Protein AF-A0AAV7KCE7-F1 (afdb_monomer_lite)

Sequence (145 aa):
MISSVYTFYKNDVSSVEDLQFEIQMLKCVEKSVRLTVSSTTSTTSFFSMYKSLAKEVRNMLLNVTRLVIILLVLGVSGTSAVQSLSVLHRLNTWLRSTMTQSRLTRLSILAIENEKSAKIDSMKITSAFINVKHREEKFGRLPKL

Secondary structure (DSSP, 8-state):
-HHHHHHHSTTT-S-HHHHHHHHHHHHHHHHHTT--------HHHHHHHHHHS-HHHHHT-HHHHHHHHHHHHHHHHHHHHHHHHHHHHHHHHHHTT-S-HHHHHHHHHHHHTHHHHTTS-HHHHHHHHHT-HHHHHHH-PPPP-

Organism: NCBI:txid111878

Radius of gyration: 26.16 Å; chains: 1; bounding box: 53×33×70 Å

Structure (mmCIF, N/CA/C/O backbone):
data_AF-A0AAV7KCE7-F1
#
_entry.id   AF-A0AAV7KCE7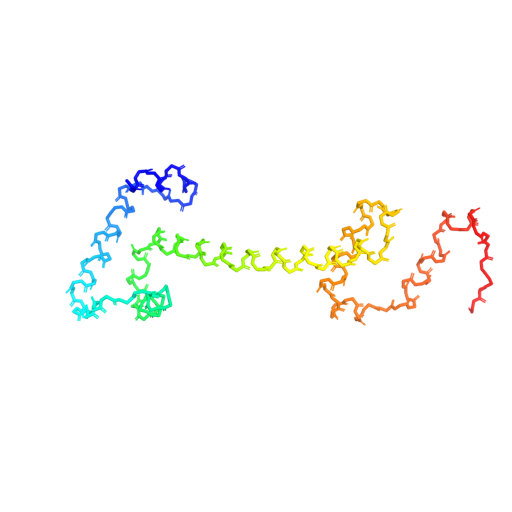-F1
#
loop_
_atom_site.group_PDB
_atom_site.id
_atom_site.type_symbol
_atom_site.label_atom_id
_atom_site.label_alt_id
_atom_site.label_comp_id
_atom_site.label_asym_id
_atom_site.label_entity_id
_atom_site.label_seq_id
_atom_site.pdbx_PDB_ins_code
_atom_site.Cartn_x
_atom_site.Cartn_y
_atom_site.Cartn_z
_atom_site.occupancy
_atom_site.B_iso_or_equiv
_atom_site.auth_seq_id
_atom_site.auth_comp_id
_atom_site.auth_asym_id
_atom_site.auth_atom_id
_atom_site.pdbx_PDB_model_num
ATOM 1 N N . MET A 1 1 ? -6.179 17.106 22.506 1.00 58.84 1 MET A N 1
ATOM 2 C CA . MET A 1 1 ? -6.016 15.891 21.675 1.00 58.84 1 MET A CA 1
ATOM 3 C C . MET A 1 1 ? -6.905 15.899 20.427 1.00 58.84 1 MET A C 1
ATOM 5 O O . MET A 1 1 ? -6.391 15.686 19.344 1.00 58.84 1 MET A O 1
ATOM 9 N N . ILE A 1 2 ? -8.207 16.202 20.516 1.00 65.06 2 ILE A N 1
ATOM 10 C CA . ILE A 1 2 ? -9.071 16.284 19.312 1.00 65.06 2 ILE A CA 1
ATOM 11 C C . ILE A 1 2 ? -8.672 17.464 18.406 1.00 65.06 2 ILE A C 1
ATOM 13 O O . ILE A 1 2 ? -8.569 17.302 17.197 1.00 65.06 2 ILE A O 1
ATOM 17 N N . SER A 1 3 ? -8.328 18.615 18.998 1.00 64.38 3 SER A N 1
ATOM 18 C CA . SER A 1 3 ? -7.820 19.780 18.253 1.00 64.38 3 SER A CA 1
ATOM 19 C C . SER A 1 3 ? -6.517 19.482 17.487 1.00 64.38 3 SER A C 1
ATOM 21 O O . SER A 1 3 ? -6.387 19.869 16.332 1.00 64.38 3 SER A O 1
ATOM 23 N N . SER A 1 4 ? -5.596 18.692 18.059 1.00 71.12 4 SER A N 1
ATOM 24 C CA . SER A 1 4 ? -4.347 18.302 17.380 1.00 71.12 4 SER A CA 1
ATOM 25 C C . SER A 1 4 ? -4.564 17.295 16.242 1.00 71.12 4 SER A C 1
ATOM 27 O O . SER A 1 4 ? -3.861 17.333 15.234 1.00 71.12 4 SER A O 1
ATOM 29 N N . VAL A 1 5 ? -5.552 16.402 16.374 1.00 69.44 5 VAL A N 1
ATOM 30 C CA . VAL A 1 5 ? -5.957 15.494 15.285 1.00 69.44 5 VAL A CA 1
ATOM 31 C C . VAL A 1 5 ? -6.578 16.296 14.143 1.00 69.44 5 VAL A C 1
ATOM 33 O O . VAL A 1 5 ? -6.235 16.072 12.987 1.00 69.44 5 VAL A O 1
ATOM 36 N N . TYR A 1 6 ? -7.416 17.283 14.460 1.00 68.69 6 TYR A N 1
ATOM 37 C CA . TYR A 1 6 ? -8.002 18.163 13.454 1.00 68.69 6 TYR A CA 1
ATOM 38 C C . TYR A 1 6 ? -6.957 19.013 12.724 1.00 68.69 6 TYR A C 1
ATOM 40 O O . TYR A 1 6 ? -7.035 19.150 11.511 1.00 68.69 6 TYR A O 1
ATOM 48 N N . THR A 1 7 ? -5.941 19.542 13.414 1.00 72.69 7 THR A N 1
ATOM 49 C CA . THR A 1 7 ? -4.868 20.287 12.731 1.00 72.69 7 THR A CA 1
ATOM 50 C C . THR A 1 7 ? -4.088 19.424 11.741 1.00 72.69 7 THR A C 1
ATOM 52 O O . THR A 1 7 ? -3.642 19.940 10.721 1.00 72.69 7 THR A O 1
ATOM 55 N N . PHE A 1 8 ? -3.938 18.124 12.019 1.00 76.56 8 PHE A N 1
ATOM 56 C CA . PHE A 1 8 ? -3.199 17.195 11.163 1.00 76.56 8 PHE A CA 1
ATOM 57 C C . PHE A 1 8 ? -4.048 16.669 9.991 1.00 76.56 8 PHE A C 1
ATOM 59 O O . PHE A 1 8 ? -3.555 16.597 8.871 1.00 76.56 8 PHE A O 1
ATOM 66 N N . TYR A 1 9 ? -5.334 16.374 10.223 1.00 76.69 9 TYR A N 1
ATOM 67 C CA . TYR A 1 9 ? -6.284 15.855 9.222 1.00 76.69 9 TYR A CA 1
ATOM 68 C C . TYR A 1 9 ? -7.285 16.911 8.727 1.00 76.69 9 TYR A C 1
ATOM 70 O O . TYR A 1 9 ? -8.413 16.592 8.352 1.00 76.69 9 TYR A O 1
ATOM 78 N N . LYS A 1 10 ? -6.888 18.188 8.727 1.00 75.31 10 LYS A N 1
ATOM 79 C CA . LYS A 1 10 ? -7.757 19.339 8.417 1.00 75.31 10 LYS A CA 1
ATOM 80 C C . LYS A 1 10 ? -8.460 19.234 7.056 1.00 75.31 10 LYS A C 1
ATOM 82 O O . LYS A 1 10 ? -9.534 19.794 6.883 1.00 75.31 10 LYS A O 1
ATOM 87 N N . ASN A 1 11 ? -7.855 18.522 6.104 1.00 75.00 11 ASN A N 1
ATOM 88 C CA . ASN A 1 11 ? -8.401 18.321 4.760 1.00 75.00 11 ASN A CA 1
ATOM 89 C C . ASN A 1 11 ? -9.380 17.135 4.670 1.00 75.00 11 ASN A C 1
ATOM 91 O O . ASN A 1 11 ? -10.161 17.069 3.725 1.00 75.00 11 ASN A O 1
ATOM 95 N N . ASP A 1 12 ? -9.348 16.210 5.633 1.00 76.38 12 ASP A N 1
ATOM 96 C CA . ASP A 1 12 ? -10.117 14.958 5.608 1.00 76.38 12 ASP A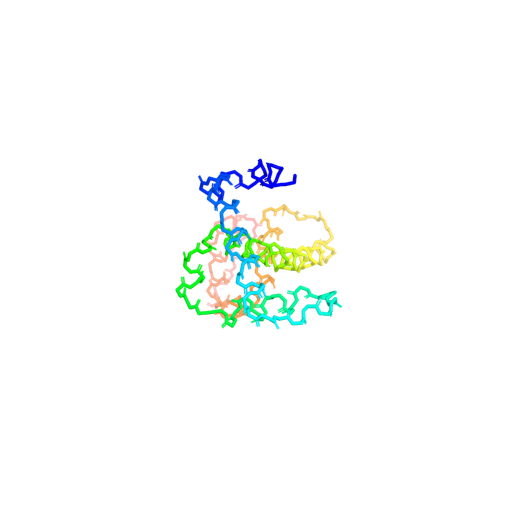 CA 1
ATOM 97 C C . ASP A 1 12 ? -11.363 14.998 6.517 1.00 76.38 12 ASP A C 1
ATOM 99 O O . ASP A 1 12 ? -12.279 14.176 6.377 1.00 76.38 12 ASP A O 1
ATOM 103 N N . VAL A 1 13 ? -11.410 15.962 7.447 1.00 74.94 13 VAL A N 1
ATOM 104 C CA . VAL A 1 13 ? -12.468 16.134 8.454 1.00 74.94 13 VAL A CA 1
ATOM 105 C C . VAL A 1 13 ? -13.270 17.405 8.178 1.00 74.94 13 VAL A C 1
ATOM 107 O O . VAL A 1 13 ? -12.701 18.482 8.032 1.00 74.94 13 VAL A O 1
ATOM 110 N N . SER A 1 14 ? -14.600 17.286 8.151 1.00 71.06 14 SER A N 1
ATOM 111 C CA . SER A 1 14 ? -15.505 18.387 7.784 1.00 71.06 14 SER A CA 1
ATOM 112 C C . SER A 1 14 ? -15.603 19.502 8.842 1.00 71.06 14 SER A C 1
ATOM 114 O O . SER A 1 14 ? -15.627 20.673 8.475 1.00 71.06 14 SER A O 1
ATOM 116 N N . SER A 1 15 ? -15.622 19.164 10.138 1.00 75.50 15 SER A N 1
ATOM 117 C CA . SER A 1 15 ? -15.642 20.127 11.255 1.00 75.50 15 SER A CA 1
ATOM 118 C C . SER A 1 15 ? -15.146 19.484 12.559 1.00 75.50 15 SER A C 1
ATOM 120 O O . SER A 1 15 ? -15.296 18.278 12.767 1.00 75.50 15 SER A O 1
ATOM 122 N N . VAL A 1 16 ? -14.567 20.288 13.462 1.00 72.31 16 VAL A N 1
ATOM 123 C CA . VAL A 1 16 ? -14.163 19.846 14.814 1.00 72.31 16 VAL A CA 1
ATOM 124 C C . VAL A 1 16 ? -15.380 19.464 15.651 1.00 72.31 16 VAL A C 1
ATOM 126 O O . VAL A 1 16 ? -15.314 18.508 16.422 1.00 72.31 16 VAL A O 1
ATOM 129 N N . GLU A 1 17 ? -16.470 20.214 15.511 1.00 74.75 17 GLU A N 1
ATOM 130 C CA . GLU A 1 17 ? -17.693 20.039 16.298 1.00 74.75 17 GLU A CA 1
ATOM 131 C C . GLU A 1 17 ? -18.416 18.750 15.897 1.00 74.75 17 GLU A C 1
ATOM 133 O O . GLU A 1 17 ? -18.751 17.942 16.763 1.00 74.75 17 GLU A O 1
ATOM 138 N N . ASP A 1 18 ? -18.516 18.484 14.591 1.00 77.69 18 ASP A N 1
ATOM 139 C CA . ASP A 1 18 ? -19.077 17.239 14.055 1.00 77.69 18 ASP A CA 1
ATOM 140 C C . ASP A 1 18 ? -18.266 16.024 14.514 1.00 77.69 18 ASP A C 1
ATOM 142 O O . ASP A 1 18 ? -18.824 15.032 14.978 1.00 77.69 18 ASP A O 1
ATOM 146 N N . LEU A 1 19 ? -16.931 16.114 14.473 1.00 76.75 19 LEU A N 1
ATOM 147 C CA . LEU A 1 19 ? -16.060 15.041 14.951 1.00 76.75 19 LEU A CA 1
ATOM 148 C C . LEU A 1 19 ? -16.242 14.789 16.456 1.00 76.75 19 LEU A C 1
ATOM 150 O O . LEU A 1 19 ? -16.233 13.641 16.902 1.00 76.75 19 LEU A O 1
ATOM 154 N N . GLN A 1 20 ? -16.403 15.844 17.257 1.00 79.56 20 GLN A N 1
ATOM 155 C CA . GLN A 1 20 ? -16.673 15.699 18.687 1.00 79.56 20 GLN A CA 1
ATOM 156 C C . GLN A 1 20 ? -18.030 15.043 18.942 1.00 79.56 20 GLN A C 1
ATOM 158 O O . GLN A 1 20 ? -18.109 14.142 19.782 1.00 79.56 20 GLN A O 1
ATOM 163 N N . PHE A 1 21 ? -19.065 15.446 18.206 1.00 81.12 21 PHE A N 1
ATOM 164 C CA . PHE A 1 21 ? -20.396 14.857 18.295 1.00 81.12 21 PHE A CA 1
ATOM 165 C C . PHE A 1 21 ? -20.389 13.377 17.893 1.00 81.12 21 PHE A C 1
ATOM 167 O O . PHE A 1 21 ? -20.906 12.536 18.626 1.00 81.12 21 PHE A O 1
ATOM 174 N N . GLU A 1 22 ? -19.715 13.025 16.796 1.00 81.25 22 GLU A N 1
ATOM 175 C CA . GLU A 1 22 ? -19.549 11.638 16.351 1.00 81.25 22 GLU A CA 1
ATOM 176 C C . GLU A 1 22 ? -18.816 10.777 17.393 1.00 81.25 22 GLU A C 1
ATOM 178 O O . GLU A 1 22 ? -19.222 9.651 17.679 1.00 81.25 22 GLU A O 1
ATOM 183 N N . ILE A 1 23 ? -17.761 11.301 18.023 1.00 78.88 23 ILE A N 1
ATOM 184 C CA . ILE A 1 23 ? -17.049 10.585 19.092 1.00 78.88 23 ILE A CA 1
ATOM 185 C C . ILE A 1 23 ? -17.952 10.395 20.319 1.00 78.88 23 ILE A C 1
ATOM 187 O O . ILE A 1 23 ? -17.900 9.343 20.962 1.00 78.88 23 ILE A O 1
ATOM 191 N N . GLN A 1 24 ? -18.781 11.383 20.665 1.00 79.81 24 GLN A N 1
ATOM 192 C CA . GLN A 1 24 ? -19.748 11.244 21.755 1.00 79.81 24 GLN A CA 1
ATOM 193 C C . GLN A 1 24 ? -20.840 10.222 21.428 1.00 79.81 24 GLN A C 1
ATOM 195 O O . GLN A 1 24 ? -21.159 9.388 22.276 1.00 79.81 24 GLN A O 1
ATOM 200 N N . MET A 1 25 ? -21.347 10.222 20.195 1.00 80.06 25 MET A N 1
ATOM 201 C CA . MET A 1 25 ? -22.263 9.205 19.675 1.00 80.06 25 MET A CA 1
ATOM 202 C C . MET A 1 25 ? -21.651 7.807 19.778 1.00 80.06 25 MET A C 1
ATOM 204 O O . MET A 1 25 ? -22.291 6.893 20.292 1.00 80.06 25 MET A O 1
ATOM 208 N N . LEU A 1 26 ? -20.388 7.640 19.381 1.00 75.44 26 LEU A N 1
ATOM 209 C CA . LEU A 1 26 ? -19.690 6.358 19.455 1.00 75.44 26 LEU A CA 1
ATOM 210 C C . LEU A 1 26 ? -19.537 5.873 20.905 1.00 75.44 26 LEU A C 1
ATOM 212 O O . LEU A 1 26 ? -19.846 4.719 21.195 1.00 75.44 26 LEU A O 1
ATOM 216 N N . LYS A 1 27 ? -19.162 6.760 21.836 1.00 76.56 27 LYS A N 1
ATOM 217 C CA . LYS A 1 27 ? -19.116 6.448 23.279 1.00 76.56 27 LYS A CA 1
ATOM 218 C C . LYS A 1 27 ? -20.491 6.088 23.845 1.00 76.56 27 LYS A C 1
ATOM 220 O O . LYS A 1 27 ? -20.603 5.227 24.715 1.00 76.56 27 LYS A O 1
ATOM 225 N N . CYS A 1 28 ? -21.546 6.749 23.370 1.00 72.19 28 CYS A N 1
ATOM 226 C CA . CYS A 1 28 ? -22.917 6.451 23.770 1.00 72.19 28 CYS A CA 1
ATOM 227 C C . CYS A 1 28 ? -23.344 5.063 23.272 1.00 72.19 28 CYS A C 1
ATOM 229 O O . CYS A 1 28 ? -23.897 4.281 24.045 1.00 72.19 28 CYS A O 1
ATOM 231 N N . VAL A 1 29 ? -23.019 4.712 22.024 1.00 72.94 29 VAL A N 1
ATOM 232 C CA . VAL A 1 29 ? -23.260 3.378 21.452 1.00 72.94 29 VAL A CA 1
ATOM 233 C C . VAL A 1 29 ? -22.478 2.309 22.214 1.00 72.94 29 VAL A C 1
ATOM 235 O O . VAL A 1 29 ? -23.056 1.297 22.590 1.00 72.94 29 VAL A O 1
ATOM 238 N N . GLU A 1 30 ? -21.207 2.548 22.529 1.00 66.69 30 GLU A N 1
ATOM 239 C CA . GLU A 1 30 ? -20.389 1.636 23.338 1.00 66.69 30 GLU A CA 1
ATOM 240 C C . GLU A 1 30 ? -21.032 1.358 24.709 1.00 66.69 30 GLU A C 1
ATOM 242 O O . GLU A 1 30 ? -21.163 0.204 25.127 1.00 66.69 30 GLU A O 1
ATOM 247 N N . LYS A 1 31 ? -21.529 2.411 25.373 1.00 68.75 31 LYS A N 1
ATOM 248 C CA . LYS A 1 31 ? -22.216 2.313 26.668 1.00 68.75 31 LYS A CA 1
ATOM 249 C C . LYS A 1 31 ? -23.580 1.616 26.568 1.00 68.75 31 LYS A C 1
ATOM 251 O O . LYS A 1 31 ? -23.945 0.861 27.466 1.00 68.75 31 LYS A O 1
ATOM 256 N N . SER A 1 32 ? -24.316 1.849 25.482 1.00 61.56 32 SER A N 1
ATOM 257 C CA . SER A 1 32 ? -25.652 1.285 25.228 1.00 61.56 32 SER A CA 1
ATOM 258 C C . SER A 1 32 ? -25.600 -0.198 24.859 1.00 61.56 32 SER A C 1
ATOM 260 O O . SER A 1 32 ? -26.453 -0.973 25.282 1.00 61.56 32 SER A O 1
ATOM 262 N N . VAL A 1 33 ? -24.578 -0.605 24.102 1.00 64.75 33 VAL A N 1
ATOM 263 C CA . VAL A 1 33 ? -24.399 -1.985 23.622 1.00 64.75 33 VAL A CA 1
ATOM 264 C C . VAL A 1 33 ? -23.821 -2.895 24.716 1.00 64.75 33 VAL A C 1
ATOM 266 O O . VAL A 1 33 ? -23.757 -4.106 24.535 1.00 64.75 33 VAL A O 1
ATOM 269 N N . ARG A 1 3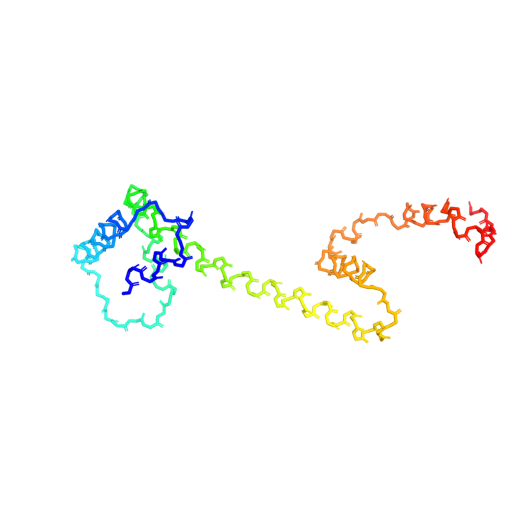4 ? -23.479 -2.359 25.899 1.00 51.88 34 ARG A N 1
ATOM 270 C CA . ARG A 1 34 ? -22.962 -3.133 27.040 1.00 51.88 34 ARG A CA 1
ATOM 271 C C . ARG A 1 34 ? -21.814 -4.054 26.600 1.00 51.88 34 ARG A C 1
ATOM 273 O O . ARG A 1 34 ? -21.739 -5.212 27.004 1.00 51.88 34 ARG A O 1
ATOM 280 N N . LEU A 1 35 ? -20.930 -3.542 25.743 1.00 55.19 35 LEU A N 1
ATOM 281 C CA . LEU A 1 35 ? -19.722 -4.267 25.393 1.00 55.19 35 LEU A CA 1
ATOM 282 C C . LEU A 1 35 ? -18.840 -4.265 26.629 1.00 55.19 35 LEU A C 1
ATOM 284 O O . LEU A 1 35 ? -18.373 -3.223 27.086 1.00 55.19 35 LEU A O 1
ATOM 288 N N . THR A 1 36 ? -18.640 -5.451 27.186 1.00 45.75 36 THR A N 1
ATOM 289 C CA . THR A 1 36 ? -17.538 -5.752 28.087 1.00 45.75 36 THR A CA 1
ATOM 290 C C . THR A 1 36 ? -16.239 -5.472 27.341 1.00 45.75 36 THR A C 1
ATOM 292 O O . THR A 1 36 ? -15.590 -6.381 26.825 1.00 45.75 36 THR A O 1
ATOM 295 N N . VAL A 1 37 ? -15.835 -4.205 27.273 1.00 56.19 37 VAL A N 1
ATOM 296 C CA . VAL A 1 37 ? -14.444 -3.838 27.029 1.00 56.19 37 VAL A CA 1
ATOM 297 C C . VAL A 1 37 ? -13.717 -4.102 28.340 1.00 56.19 37 VAL A C 1
ATOM 299 O O . VAL A 1 37 ? -13.269 -3.206 29.050 1.00 56.19 37 VAL A O 1
ATOM 302 N N . SER A 1 38 ? -13.625 -5.383 28.685 1.00 47.88 38 SER A N 1
ATOM 303 C CA . SER A 1 38 ? -12.610 -5.878 29.594 1.00 47.88 38 SER A CA 1
ATOM 304 C C . SER A 1 38 ? -11.301 -5.724 28.834 1.00 47.88 38 SER A C 1
ATOM 306 O O . SER A 1 38 ? -10.890 -6.645 28.147 1.00 47.88 38 SER A O 1
ATOM 308 N N . SER A 1 39 ? -10.738 -4.513 28.826 1.00 52.66 39 SER A N 1
ATOM 309 C CA . SER A 1 39 ? -9.340 -4.217 28.491 1.00 52.66 39 SER A CA 1
ATOM 310 C C . SER A 1 39 ? -8.701 -5.152 27.445 1.00 52.66 39 SER A C 1
ATOM 312 O O . SER A 1 39 ? -8.017 -6.102 27.816 1.00 52.66 39 SER A O 1
ATOM 314 N N . THR A 1 40 ? -8.875 -4.913 26.141 1.00 39.56 40 THR A N 1
ATOM 315 C CA . THR A 1 40 ? -8.155 -5.701 25.115 1.00 39.56 40 THR A CA 1
ATOM 316 C C . THR A 1 40 ? -7.477 -4.815 24.074 1.00 39.56 40 THR A C 1
ATOM 318 O O . THR A 1 40 ? -8.029 -4.469 23.039 1.00 39.56 40 THR A O 1
ATOM 321 N N . THR A 1 41 ? -6.268 -4.386 24.425 1.00 53.69 41 THR A N 1
ATOM 322 C CA . THR A 1 41 ? -4.976 -4.471 23.704 1.00 53.69 41 THR A CA 1
ATOM 323 C C . THR A 1 41 ? -4.863 -4.770 22.187 1.00 53.69 41 THR A C 1
ATOM 325 O O . THR A 1 41 ? -3.732 -4.887 21.722 1.00 53.69 41 THR A O 1
ATOM 328 N N . SER A 1 42 ? -5.917 -4.857 21.361 1.00 57.09 42 SER A N 1
ATOM 329 C CA . SER A 1 42 ? -5.772 -5.173 19.927 1.00 57.09 42 SER A CA 1
ATOM 330 C C . SER A 1 42 ? -6.672 -4.343 19.008 1.00 57.09 42 SER A C 1
ATOM 332 O O . SER A 1 42 ? -7.893 -4.380 19.089 1.00 57.09 42 SER A O 1
ATOM 334 N N . THR A 1 43 ? -6.060 -3.649 18.046 1.00 58.00 43 THR A N 1
ATOM 335 C CA . THR A 1 43 ? -6.719 -2.861 16.982 1.00 58.00 43 THR A CA 1
ATOM 336 C C . THR A 1 43 ? -7.694 -3.678 16.121 1.00 58.00 43 THR A C 1
ATOM 338 O O . THR A 1 43 ? -8.585 -3.122 15.477 1.00 58.00 43 THR A O 1
ATOM 341 N N . THR A 1 44 ? -7.562 -5.006 16.137 1.00 62.38 44 THR A N 1
ATOM 342 C CA . THR A 1 44 ? -8.398 -5.943 15.378 1.00 62.38 44 THR A CA 1
ATOM 343 C C . THR A 1 44 ? -9.798 -6.136 15.973 1.00 62.38 44 THR A C 1
ATOM 345 O O . THR A 1 44 ? -10.755 -6.286 15.212 1.00 62.38 44 THR A O 1
ATOM 348 N N . SER A 1 45 ? -9.951 -6.067 17.302 1.00 65.12 45 SER A N 1
ATOM 349 C CA . SER A 1 45 ? -11.248 -6.220 17.984 1.00 65.12 45 SER A CA 1
ATOM 350 C C . SER A 1 45 ? -12.129 -4.981 17.817 1.00 65.12 45 SER A C 1
ATOM 352 O O . SER A 1 45 ? -13.334 -5.091 17.596 1.00 65.12 45 SER A O 1
ATOM 354 N N . PHE A 1 46 ? -11.520 -3.791 17.825 1.00 69.88 46 PHE A N 1
ATOM 355 C CA . PHE A 1 46 ? -12.225 -2.550 17.518 1.00 69.88 46 PHE A CA 1
ATOM 356 C C . PHE A 1 46 ? -12.750 -2.554 16.081 1.00 69.88 46 PHE A C 1
ATOM 358 O O . PHE A 1 46 ? -13.896 -2.187 15.834 1.00 69.88 46 PHE A O 1
ATOM 365 N N . PHE A 1 47 ? -11.933 -3.009 15.127 1.00 71.31 47 PHE A N 1
ATOM 366 C CA . PHE A 1 47 ? -12.334 -3.067 13.726 1.00 71.31 47 PHE A CA 1
ATOM 367 C C . PHE A 1 47 ? -13.463 -4.076 13.477 1.00 71.31 47 PHE A C 1
ATOM 369 O O . PHE A 1 47 ? -14.392 -3.773 12.729 1.00 71.31 47 PHE A O 1
ATOM 376 N N . SER A 1 48 ? -13.429 -5.254 14.109 1.00 71.56 48 SER A N 1
ATOM 377 C CA . SER A 1 48 ? -14.505 -6.245 13.974 1.00 71.56 48 SER A CA 1
ATOM 378 C C . SER A 1 48 ? -15.817 -5.758 14.595 1.00 71.56 48 SER A C 1
ATOM 380 O O . SER A 1 48 ? -16.869 -5.887 13.968 1.00 71.56 48 SER A O 1
ATOM 382 N N . MET A 1 49 ? -15.755 -5.107 15.759 1.00 72.38 49 MET A N 1
ATOM 383 C CA . MET A 1 49 ? -16.896 -4.441 16.389 1.00 72.38 49 MET A CA 1
ATOM 384 C C . MET A 1 49 ? -17.450 -3.330 15.491 1.00 72.38 49 MET A C 1
ATOM 386 O O . MET A 1 49 ? -18.635 -3.333 15.167 1.00 72.38 49 MET A O 1
ATOM 390 N N . TYR A 1 50 ? -16.594 -2.421 15.021 1.00 73.38 50 TYR A N 1
ATOM 391 C CA . TYR A 1 50 ? -16.971 -1.344 14.107 1.00 73.38 50 TYR A CA 1
ATOM 392 C C . TYR A 1 50 ? -17.589 -1.891 12.804 1.00 73.38 50 TYR A C 1
ATOM 394 O O . TYR A 1 50 ? -18.551 -1.335 12.272 1.00 73.38 50 TYR A O 1
ATOM 402 N N . LYS A 1 51 ? -17.106 -3.042 12.317 1.00 75.88 51 LYS A N 1
ATO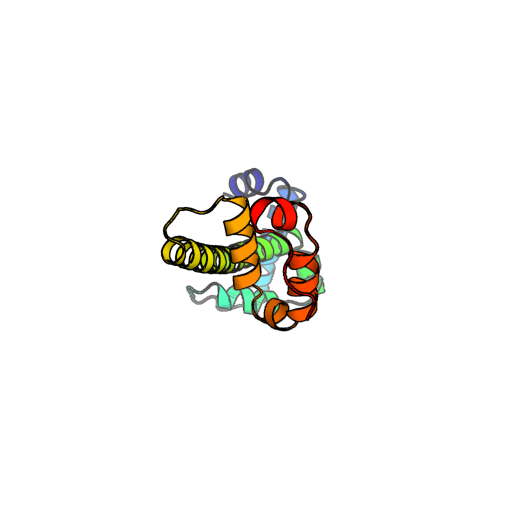M 403 C CA . LYS A 1 51 ? -17.688 -3.755 11.174 1.00 75.88 51 LYS A CA 1
ATOM 404 C C . LYS A 1 51 ? -19.038 -4.412 11.488 1.00 75.88 51 LYS A C 1
ATOM 406 O O . LYS A 1 51 ? -19.812 -4.624 10.557 1.00 75.88 51 LYS A O 1
ATOM 411 N N . SER A 1 52 ? -19.329 -4.724 12.745 1.00 74.88 52 SER A N 1
ATOM 412 C CA . SER A 1 52 ? -20.603 -5.305 13.181 1.00 74.88 52 SER A CA 1
ATOM 413 C C . SER A 1 52 ? -21.716 -4.268 13.363 1.00 74.88 52 SER A C 1
ATOM 415 O O . SER A 1 52 ? -22.883 -4.650 13.419 1.00 74.88 52 SER A O 1
ATOM 417 N N . LEU A 1 53 ? -21.393 -2.971 13.451 1.00 76.44 53 LEU A N 1
ATOM 418 C CA . LEU A 1 53 ? -22.397 -1.912 13.592 1.00 76.44 53 LEU A CA 1
ATOM 419 C C . LEU A 1 53 ? -23.312 -1.837 12.363 1.00 76.44 53 LEU A C 1
ATOM 421 O O . LEU A 1 53 ?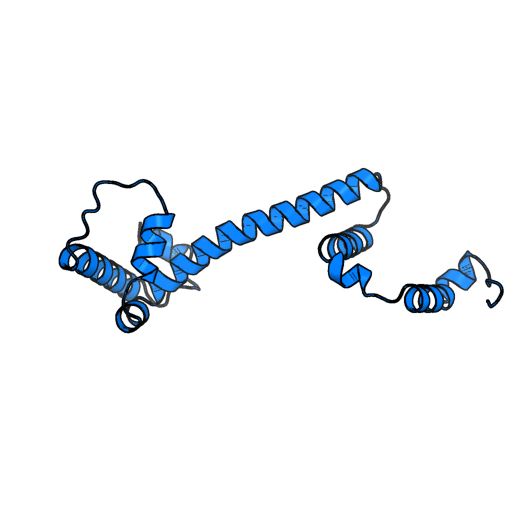 -22.864 -2.006 11.226 1.00 76.44 53 LEU A O 1
ATOM 425 N N . ALA A 1 54 ? -24.587 -1.519 12.573 1.00 78.12 54 ALA A N 1
ATOM 426 C CA . ALA A 1 54 ? -25.536 -1.315 11.484 1.00 78.12 54 ALA A CA 1
ATOM 427 C C . ALA A 1 54 ? -25.056 -0.204 10.525 1.00 78.12 54 ALA A C 1
ATOM 429 O O . ALA A 1 54 ? -24.315 0.711 10.912 1.00 78.12 54 ALA A O 1
ATOM 430 N N . LYS A 1 55 ? -25.423 -0.309 9.246 1.00 75.94 55 LYS A N 1
ATOM 431 C CA . LYS A 1 55 ? -24.926 0.597 8.197 1.00 75.94 55 LYS A CA 1
ATOM 432 C C . LYS A 1 55 ? -25.383 2.037 8.444 1.00 75.94 55 LYS A C 1
ATOM 434 O O . LYS A 1 55 ? -24.635 2.971 8.176 1.00 75.94 55 LYS A O 1
ATOM 439 N N . GLU A 1 56 ? -26.567 2.204 9.020 1.00 75.88 56 GLU A N 1
ATOM 440 C CA . GLU A 1 56 ? -27.159 3.487 9.389 1.00 75.88 56 GLU A CA 1
ATOM 441 C C . GLU A 1 56 ? -26.304 4.214 10.433 1.00 75.88 56 GLU A C 1
ATOM 443 O O . GLU A 1 56 ? -26.013 5.397 10.280 1.00 75.88 56 GLU A O 1
ATOM 448 N N . VAL A 1 57 ? -25.818 3.491 11.447 1.00 74.62 57 VAL A N 1
ATOM 449 C CA . VAL A 1 57 ? -24.958 4.055 12.499 1.00 74.62 57 VAL A CA 1
ATOM 450 C C . VAL A 1 57 ? -23.588 4.437 11.937 1.00 74.62 57 VAL A C 1
ATOM 452 O O . VAL A 1 57 ? -23.033 5.469 12.301 1.00 74.62 57 VAL A O 1
ATOM 455 N N . ARG A 1 58 ? -23.052 3.652 10.996 1.00 73.19 58 ARG A N 1
ATOM 456 C CA . ARG A 1 58 ? -21.790 3.988 10.316 1.00 73.19 58 ARG A CA 1
ATOM 457 C C . ARG A 1 58 ? -21.906 5.229 9.437 1.00 73.19 58 ARG A C 1
ATOM 459 O O . ARG A 1 58 ? -20.974 6.025 9.403 1.00 73.19 58 ARG A O 1
ATOM 466 N N . ASN A 1 59 ? -23.052 5.433 8.790 1.00 77.25 59 ASN A N 1
ATOM 467 C CA . ASN A 1 59 ? -23.302 6.633 7.992 1.00 77.25 59 ASN A CA 1
ATOM 468 C C . ASN A 1 59 ? -23.381 7.907 8.849 1.00 77.25 59 ASN A C 1
ATOM 470 O O . ASN A 1 59 ? -23.016 8.973 8.364 1.00 77.25 59 ASN A O 1
ATOM 474 N N . MET A 1 60 ? -23.806 7.802 10.114 1.00 76.81 60 MET A N 1
ATOM 475 C CA . MET A 1 60 ? -23.784 8.926 11.062 1.00 76.81 60 MET A CA 1
ATOM 476 C C . MET A 1 60 ? -22.382 9.243 11.608 1.00 76.81 60 MET A C 1
ATOM 478 O O . MET A 1 60 ? -22.199 10.290 12.214 1.00 76.81 60 MET A O 1
ATOM 482 N N . LEU A 1 61 ? -21.400 8.356 11.413 1.00 78.56 61 LEU A N 1
ATOM 483 C CA . LEU A 1 61 ? -20.035 8.463 11.947 1.00 78.56 61 LEU A CA 1
ATOM 484 C C . LEU A 1 61 ? -19.010 8.649 10.819 1.00 78.56 61 LEU A C 1
ATOM 486 O O . LEU A 1 61 ? -17.982 7.966 10.768 1.00 78.56 61 LEU A O 1
ATOM 490 N N . LEU A 1 62 ? -19.315 9.504 9.844 1.00 79.69 62 LEU A N 1
ATOM 491 C CA . LEU A 1 62 ? -18.561 9.585 8.594 1.00 79.69 62 LEU A CA 1
ATOM 492 C C . LEU A 1 62 ? -17.110 10.042 8.808 1.00 79.69 62 LEU A C 1
ATOM 494 O O . LEU A 1 62 ? -16.201 9.479 8.190 1.00 79.69 62 LEU A O 1
ATOM 498 N N . ASN A 1 63 ? -16.866 11.007 9.698 1.00 80.62 63 ASN A N 1
ATOM 499 C CA . ASN A 1 63 ? -15.515 11.492 9.978 1.00 80.62 63 ASN A CA 1
ATOM 500 C C . ASN A 1 63 ? -14.683 10.432 10.714 1.00 80.62 63 ASN A C 1
ATOM 502 O O . ASN A 1 63 ? -13.534 10.180 10.345 1.00 80.62 63 ASN A O 1
ATOM 506 N N . VAL A 1 64 ? -15.267 9.735 11.693 1.00 80.25 64 VAL A N 1
ATOM 507 C CA . VAL A 1 64 ? -14.594 8.619 12.384 1.00 80.25 64 VAL A CA 1
ATOM 508 C C . VAL A 1 64 ? -14.268 7.486 11.409 1.00 80.25 64 VAL A C 1
ATOM 510 O O . VAL A 1 64 ? -13.165 6.938 11.429 1.00 80.25 64 VAL A O 1
ATOM 513 N N . THR A 1 65 ? -15.193 7.172 10.502 1.00 81.38 65 THR A N 1
ATOM 514 C CA . THR A 1 65 ? -15.002 6.159 9.454 1.00 81.38 65 THR A CA 1
ATOM 515 C C . THR A 1 65 ? -13.808 6.491 8.563 1.00 81.38 65 THR A C 1
ATOM 517 O O . THR A 1 65 ? -12.966 5.629 8.312 1.00 81.38 65 THR A O 1
ATOM 520 N N . ARG A 1 66 ? -13.703 7.748 8.112 1.00 83.06 66 ARG A N 1
ATOM 521 C CA . ARG A 1 66 ? -12.575 8.216 7.293 1.00 83.06 66 ARG A CA 1
ATOM 522 C C . ARG A 1 66 ? -11.250 8.078 8.027 1.00 83.06 66 ARG A C 1
ATOM 524 O O . ARG A 1 66 ? -10.306 7.548 7.453 1.00 83.06 66 ARG A O 1
ATOM 531 N N . LEU A 1 67 ? -11.188 8.475 9.297 1.00 82.06 67 LEU A N 1
ATOM 532 C CA . LEU A 1 67 ? -9.968 8.350 10.098 1.00 82.06 67 LEU A CA 1
ATOM 533 C C . LEU A 1 67 ? -9.540 6.886 10.277 1.00 82.06 67 LEU A C 1
ATOM 535 O O . LEU A 1 67 ? -8.357 6.576 10.153 1.00 82.06 67 LEU A O 1
ATOM 539 N N . VAL A 1 68 ? -10.491 5.973 10.504 1.00 81.38 68 VAL A N 1
ATOM 540 C CA . VAL A 1 68 ? -10.213 4.528 10.583 1.00 81.38 68 VAL A CA 1
ATOM 541 C C . VAL A 1 68 ? -9.688 3.994 9.247 1.00 81.38 68 VAL A C 1
ATOM 543 O O . VAL A 1 68 ? -8.723 3.233 9.233 1.00 81.38 68 VAL A O 1
ATOM 546 N N . ILE A 1 69 ? -10.272 4.416 8.122 1.00 83.00 69 ILE A N 1
ATOM 547 C CA . ILE A 1 69 ? -9.796 4.041 6.783 1.00 83.00 69 ILE A CA 1
ATOM 548 C C . ILE A 1 69 ? -8.379 4.563 6.550 1.00 83.00 69 ILE A C 1
ATOM 550 O O . ILE A 1 69 ? -7.524 3.790 6.135 1.00 83.00 69 ILE A O 1
ATOM 554 N N . ILE A 1 70 ? -8.105 5.835 6.844 1.00 82.50 70 ILE A N 1
ATOM 555 C CA . ILE A 1 70 ? -6.773 6.430 6.670 1.00 82.50 70 ILE A CA 1
ATOM 556 C C . ILE A 1 70 ? -5.741 5.681 7.516 1.00 82.50 70 ILE A C 1
ATOM 558 O O . ILE A 1 70 ? -4.679 5.330 7.012 1.00 82.50 70 ILE A O 1
ATOM 562 N N . LEU A 1 71 ? -6.065 5.351 8.768 1.00 81.50 71 LEU A N 1
ATOM 563 C CA . LEU A 1 71 ? -5.178 4.586 9.644 1.00 81.50 71 LEU A CA 1
ATOM 564 C C . LEU A 1 71 ? -4.871 3.185 9.086 1.00 81.50 71 LEU A C 1
ATOM 566 O O . LEU A 1 71 ? -3.720 2.746 9.102 1.00 81.50 71 LEU A O 1
ATOM 570 N N . LEU A 1 72 ? -5.886 2.495 8.560 1.00 77.75 72 LEU A N 1
ATOM 571 C CA . LEU A 1 72 ? -5.729 1.181 7.930 1.00 77.75 72 LEU A CA 1
ATOM 572 C C . LEU A 1 72 ? -4.907 1.269 6.642 1.00 77.75 72 LEU A C 1
ATOM 574 O O . LEU A 1 72 ? -3.997 0.469 6.432 1.00 77.75 72 LEU A O 1
ATOM 578 N N . VAL A 1 73 ? -5.195 2.259 5.797 1.00 81.75 73 VAL A N 1
ATOM 579 C CA . VAL A 1 73 ? -4.478 2.492 4.541 1.00 81.75 73 VAL A CA 1
ATOM 580 C C . VAL A 1 73 ? -3.032 2.874 4.813 1.00 81.75 73 VAL A C 1
ATOM 582 O O . VAL A 1 73 ? -2.167 2.397 4.095 1.00 81.75 73 VAL A O 1
ATOM 585 N N . LEU A 1 74 ? -2.729 3.654 5.852 1.00 78.62 74 LEU A N 1
ATOM 586 C CA . LEU A 1 74 ? -1.353 3.974 6.241 1.00 78.62 74 LEU A CA 1
ATOM 587 C C . LEU A 1 74 ? -0.575 2.716 6.643 1.00 78.62 74 LEU A C 1
ATOM 589 O O . LEU A 1 74 ? 0.552 2.523 6.187 1.00 78.62 74 LEU A O 1
ATOM 593 N N . GLY A 1 75 ? -1.191 1.829 7.430 1.00 73.44 75 GLY A N 1
ATOM 594 C CA . GLY A 1 75 ? -0.583 0.550 7.804 1.00 73.44 75 GLY A CA 1
ATOM 595 C C . GLY A 1 75 ? -0.317 -0.357 6.598 1.00 73.44 75 GLY A C 1
ATOM 596 O O . GLY A 1 75 ? 0.767 -0.922 6.469 1.00 73.44 75 GLY A O 1
ATOM 597 N N . VAL A 1 76 ? -1.278 -0.452 5.677 1.00 73.56 76 VAL A N 1
ATOM 598 C CA . VAL A 1 76 ? -1.169 -1.270 4.454 1.00 73.56 76 VAL A CA 1
ATOM 599 C C . VAL A 1 76 ? -0.224 -0.644 3.419 1.00 73.56 76 VAL A C 1
ATOM 601 O O . VAL A 1 76 ? 0.537 -1.338 2.750 1.00 73.56 76 VAL A O 1
ATOM 604 N N . SER A 1 77 ? -0.222 0.679 3.292 1.00 72.00 77 SER A N 1
ATOM 605 C CA . SER A 1 77 ? 0.667 1.396 2.371 1.00 72.00 77 SER A CA 1
ATOM 606 C C . SER A 1 77 ? 2.109 1.332 2.848 1.00 72.00 77 SER A C 1
ATOM 608 O O . SER A 1 77 ? 3.012 1.230 2.024 1.00 72.00 77 SER A O 1
ATOM 610 N N . GLY A 1 78 ? 2.336 1.322 4.165 1.00 72.88 78 GLY A N 1
ATOM 611 C CA . GLY A 1 78 ? 3.657 1.109 4.746 1.00 72.88 78 GLY A CA 1
ATOM 612 C C . GLY A 1 78 ? 4.269 -0.218 4.298 1.00 72.88 78 GLY A C 1
ATOM 613 O O . GLY A 1 78 ? 5.407 -0.239 3.836 1.00 72.88 78 GLY A O 1
ATOM 614 N N . THR A 1 79 ? 3.510 -1.316 4.339 1.00 69.12 79 THR A N 1
ATOM 615 C CA . THR A 1 79 ? 4.017 -2.626 3.898 1.00 69.12 79 THR A CA 1
ATOM 616 C C . THR A 1 79 ? 4.229 -2.684 2.386 1.00 69.12 79 THR A C 1
ATOM 618 O O . THR A 1 79 ? 5.255 -3.198 1.945 1.00 69.12 79 THR A O 1
ATOM 621 N N . SER A 1 80 ? 3.335 -2.096 1.583 1.00 72.62 80 SER A N 1
ATOM 622 C CA . SER A 1 80 ? 3.494 -2.026 0.121 1.00 72.62 80 SER A CA 1
ATOM 623 C C . SER A 1 80 ? 4.690 -1.162 -0.311 1.00 72.62 80 SER A C 1
ATOM 625 O O . SER A 1 80 ? 5.467 -1.555 -1.189 1.00 72.62 80 SER A O 1
ATOM 627 N N . ALA A 1 81 ? 4.893 -0.009 0.328 1.00 74.94 81 ALA A N 1
ATOM 628 C CA . ALA A 1 81 ? 6.046 0.854 0.092 1.00 74.94 81 ALA A CA 1
ATOM 629 C C . ALA A 1 81 ? 7.349 0.155 0.503 1.00 74.94 81 ALA A C 1
ATOM 631 O O . ALA A 1 81 ? 8.318 0.166 -0.247 1.00 74.94 81 ALA A O 1
ATOM 632 N N . VAL A 1 82 ? 7.369 -0.528 1.651 1.00 74.81 82 VAL A N 1
ATOM 633 C CA . VAL A 1 82 ? 8.533 -1.308 2.101 1.00 74.81 82 VAL A CA 1
ATOM 634 C C . VAL A 1 82 ? 8.816 -2.485 1.161 1.00 74.81 82 VAL A C 1
ATOM 636 O O . VAL A 1 82 ? 9.975 -2.738 0.838 1.00 74.81 82 VAL A O 1
ATOM 639 N N . GLN A 1 83 ? 7.787 -3.171 0.658 1.00 78.19 83 GLN A N 1
ATOM 640 C CA . GLN A 1 83 ? 7.940 -4.254 -0.315 1.00 78.19 83 GLN A CA 1
ATOM 641 C C . GLN A 1 83 ? 8.516 -3.742 -1.642 1.00 78.19 83 GLN A C 1
ATOM 643 O O . GLN A 1 83 ? 9.482 -4.305 -2.156 1.00 78.19 83 GLN A O 1
ATOM 648 N N . SER A 1 84 ? 7.969 -2.654 -2.185 1.00 83.94 84 SER A N 1
ATOM 649 C CA . SER A 1 84 ? 8.476 -2.034 -3.417 1.00 83.94 84 SER A CA 1
ATOM 650 C C . SER A 1 84 ? 9.891 -1.466 -3.250 1.00 83.94 84 SER A C 1
ATOM 652 O O . SER A 1 84 ? 10.727 -1.649 -4.137 1.00 83.94 84 SER A O 1
ATOM 654 N N . LEU A 1 85 ? 10.209 -0.874 -2.095 1.00 82.12 85 LEU A N 1
ATOM 655 C CA . LEU A 1 85 ? 11.560 -0.434 -1.731 1.00 82.12 85 LEU A CA 1
ATOM 656 C C . LEU A 1 85 ? 12.533 -1.606 -1.580 1.00 82.12 85 LEU A C 1
ATOM 658 O O . LEU A 1 85 ? 13.678 -1.494 -2.006 1.00 82.12 85 LEU A O 1
ATOM 662 N N . SER A 1 86 ? 12.097 -2.737 -1.025 1.00 86.19 86 SER A N 1
ATOM 663 C CA . SER A 1 86 ? 12.911 -3.952 -0.917 1.00 86.19 86 SER A CA 1
ATOM 664 C C . SER A 1 86 ? 13.247 -4.525 -2.297 1.00 86.19 86 SER A C 1
ATOM 666 O O . SER A 1 86 ? 14.409 -4.820 -2.584 1.00 86.19 86 SER A O 1
ATOM 668 N N . VAL A 1 87 ? 12.259 -4.597 -3.197 1.00 86.81 87 VAL A N 1
ATOM 669 C CA . VAL A 1 87 ? 12.466 -5.004 -4.597 1.00 86.81 87 VAL A CA 1
ATOM 670 C C . VAL A 1 87 ? 13.429 -4.050 -5.304 1.00 86.81 87 VAL A C 1
ATOM 672 O O . VAL A 1 87 ? 14.376 -4.497 -5.952 1.00 86.81 87 VAL A O 1
ATOM 675 N N . LEU A 1 88 ? 13.234 -2.739 -5.142 1.00 87.75 88 LEU A N 1
ATOM 676 C CA . LEU A 1 88 ? 14.120 -1.709 -5.681 1.00 87.75 88 LEU A CA 1
ATOM 677 C C . LEU A 1 88 ? 15.548 -1.846 -5.138 1.00 87.75 88 LEU A C 1
ATOM 679 O O . LEU A 1 88 ? 16.504 -1.779 -5.908 1.00 87.75 88 LEU A O 1
ATOM 683 N N . HIS A 1 89 ? 15.702 -2.068 -3.832 1.00 86.44 89 HIS A N 1
ATOM 684 C CA . HIS A 1 89 ? 16.997 -2.247 -3.189 1.00 86.44 89 HIS A CA 1
ATOM 685 C C . HIS A 1 89 ? 17.706 -3.496 -3.721 1.00 86.44 89 HIS A C 1
ATOM 687 O O . HIS A 1 89 ? 18.867 -3.419 -4.112 1.00 86.44 89 HIS A O 1
ATOM 693 N N . ARG A 1 90 ? 16.991 -4.621 -3.851 1.00 87.19 90 ARG A N 1
ATOM 694 C CA . ARG A 1 90 ? 17.517 -5.851 -4.460 1.00 87.19 90 ARG A CA 1
ATOM 695 C C . ARG A 1 90 ? 17.961 -5.626 -5.906 1.00 87.19 90 ARG A C 1
ATOM 697 O O . ARG A 1 90 ? 19.041 -6.081 -6.271 1.00 87.19 90 ARG A O 1
ATOM 704 N N . LEU A 1 91 ? 17.172 -4.911 -6.713 1.00 87.19 91 LEU A N 1
ATOM 705 C CA . LEU A 1 91 ? 17.543 -4.556 -8.089 1.00 87.19 91 LEU A CA 1
ATOM 706 C C . LEU A 1 91 ? 18.778 -3.655 -8.140 1.00 87.19 91 LEU A C 1
ATOM 708 O O . LEU A 1 91 ? 19.665 -3.890 -8.954 1.00 87.19 91 LEU A O 1
ATOM 712 N N . ASN A 1 92 ? 18.853 -2.648 -7.271 1.00 84.56 92 ASN A N 1
ATOM 713 C CA . ASN A 1 92 ? 19.987 -1.732 -7.215 1.00 84.56 92 ASN A CA 1
ATOM 714 C C . ASN A 1 92 ? 21.283 -2.462 -6.818 1.00 84.56 92 ASN A C 1
ATOM 716 O O . ASN A 1 92 ? 22.325 -2.271 -7.445 1.00 84.56 92 ASN A O 1
ATOM 720 N N . THR A 1 93 ? 21.197 -3.360 -5.833 1.00 83.81 93 THR A N 1
ATOM 721 C CA . THR A 1 93 ? 22.307 -4.225 -5.408 1.00 83.81 93 THR A CA 1
ATOM 722 C C . THR A 1 93 ? 22.723 -5.189 -6.518 1.00 83.81 93 THR A C 1
ATOM 724 O O . THR A 1 93 ? 23.914 -5.331 -6.784 1.00 83.81 93 THR A O 1
ATOM 727 N N . TRP A 1 94 ? 21.761 -5.804 -7.215 1.00 81.31 94 TRP A N 1
ATOM 728 C CA . TRP A 1 94 ? 22.035 -6.718 -8.330 1.00 81.31 94 TRP A CA 1
ATOM 729 C C . TRP A 1 94 ? 22.694 -6.012 -9.524 1.00 81.31 94 TRP A C 1
ATOM 731 O O . TRP A 1 94 ? 23.593 -6.564 -10.151 1.00 81.31 94 TRP A O 1
ATOM 741 N N . LEU A 1 95 ? 22.292 -4.770 -9.811 1.00 79.12 95 LEU A N 1
ATOM 742 C CA . LEU A 1 95 ? 22.810 -3.974 -10.930 1.00 79.12 95 LEU A CA 1
ATOM 743 C C . LEU A 1 95 ? 24.089 -3.192 -10.604 1.00 79.12 95 LEU A C 1
ATOM 745 O O . LEU A 1 95 ? 24.636 -2.555 -11.502 1.00 79.12 95 LEU A O 1
ATOM 749 N N . ARG A 1 96 ? 24.566 -3.228 -9.349 1.00 67.75 96 ARG A N 1
ATOM 750 C CA . ARG A 1 96 ? 25.812 -2.596 -8.883 1.00 67.75 96 ARG A CA 1
ATOM 751 C C . ARG A 1 96 ? 25.955 -1.157 -9.421 1.00 67.75 96 ARG A C 1
ATOM 753 O O . ARG A 1 96 ? 26.816 -0.861 -10.245 1.00 67.75 96 ARG A O 1
ATOM 760 N N . SER A 1 97 ? 25.016 -0.303 -8.994 1.00 60.28 97 SER A N 1
ATOM 761 C CA . SER A 1 97 ? 24.988 1.180 -9.025 1.00 60.28 97 SER A CA 1
ATOM 762 C C . SER A 1 97 ? 25.363 1.946 -10.310 1.00 60.28 97 SER A C 1
ATOM 764 O O . SER A 1 97 ? 25.448 3.169 -10.271 1.00 60.28 97 SER A O 1
ATOM 766 N N . THR A 1 98 ? 25.551 1.304 -11.462 1.00 65.50 98 THR A N 1
ATOM 767 C CA . THR A 1 98 ? 25.920 1.987 -12.725 1.00 65.50 98 THR A CA 1
ATOM 768 C C . THR A 1 98 ? 24.713 2.455 -13.545 1.00 65.50 98 THR A C 1
ATOM 770 O O . THR A 1 98 ? 24.855 2.883 -14.691 1.00 65.50 98 THR A O 1
ATOM 773 N N . MET A 1 99 ? 23.503 2.387 -12.984 1.00 78.00 99 MET A N 1
ATOM 774 C CA . MET A 1 99 ? 22.268 2.626 -13.723 1.00 78.00 99 MET A CA 1
ATOM 775 C C . MET A 1 99 ? 21.612 3.962 -13.378 1.00 78.00 99 MET A C 1
ATOM 777 O O . MET A 1 99 ? 21.579 4.378 -12.225 1.00 78.00 99 MET A O 1
ATOM 781 N N . THR A 1 100 ? 21.034 4.622 -14.382 1.00 84.69 100 THR A N 1
ATOM 782 C CA . THR A 1 100 ? 20.273 5.857 -14.177 1.00 84.69 100 THR A CA 1
ATOM 783 C C . THR A 1 100 ? 19.005 5.602 -13.362 1.00 84.69 100 THR A C 1
ATOM 785 O O . THR A 1 100 ? 18.343 4.570 -13.522 1.00 84.69 100 THR A O 1
ATOM 788 N N . GLN A 1 101 ? 18.613 6.587 -12.547 1.00 84.25 101 GLN A N 1
ATOM 789 C CA . GLN A 1 101 ? 17.401 6.518 -11.723 1.00 84.25 101 GLN A CA 1
ATOM 790 C C . GLN A 1 101 ? 16.152 6.201 -12.560 1.00 84.25 101 GLN A C 1
ATOM 792 O O . GLN A 1 101 ? 15.319 5.397 -12.158 1.00 84.25 101 GLN A O 1
ATOM 797 N N . SER A 1 102 ? 16.048 6.766 -13.767 1.00 85.88 102 SER A N 1
ATOM 798 C CA . SER A 1 102 ? 14.913 6.534 -14.668 1.00 85.88 102 SER A CA 1
ATOM 799 C C . SER A 1 102 ? 14.795 5.078 -15.122 1.00 85.88 102 SER A C 1
ATOM 801 O O . SER A 1 102 ? 13.694 4.529 -15.165 1.00 85.88 102 SER A O 1
ATOM 803 N N . ARG A 1 103 ? 15.918 4.423 -15.439 1.00 86.38 103 ARG A N 1
ATOM 804 C CA . ARG A 1 103 ? 15.925 3.002 -15.801 1.00 86.38 103 ARG A CA 1
ATOM 805 C C . ARG A 1 103 ? 15.638 2.141 -14.570 1.00 86.38 103 ARG A C 1
ATOM 807 O O . ARG A 1 103 ? 14.937 1.143 -14.698 1.00 86.38 103 ARG A O 1
ATOM 814 N N . LEU A 1 104 ? 16.128 2.540 -13.395 1.00 88.56 104 LEU A N 1
ATOM 815 C CA . LEU A 1 104 ? 15.970 1.781 -12.152 1.00 88.56 104 LEU A CA 1
ATOM 816 C C . LEU A 1 104 ? 14.507 1.744 -11.723 1.00 88.56 104 LEU A C 1
ATOM 818 O O . LEU A 1 104 ? 13.976 0.662 -11.494 1.00 88.56 104 LEU A O 1
ATOM 822 N N . THR A 1 105 ? 13.835 2.893 -11.739 1.00 87.62 105 THR A N 1
ATOM 823 C CA . THR A 1 105 ? 12.404 2.986 -11.440 1.00 87.62 105 THR A CA 1
ATOM 824 C C . THR A 1 105 ? 11.556 2.170 -12.420 1.00 87.62 105 THR A C 1
ATOM 826 O O . THR A 1 105 ? 10.610 1.494 -12.025 1.00 87.62 105 THR A O 1
ATOM 829 N N . ARG A 1 106 ? 11.895 2.176 -13.717 1.00 88.38 106 ARG A N 1
ATOM 830 C CA . ARG A 1 106 ? 11.179 1.357 -14.712 1.00 88.38 106 ARG A CA 1
ATOM 831 C C . ARG A 1 106 ? 11.357 -0.140 -14.452 1.00 88.38 106 ARG A C 1
ATOM 833 O O . ARG A 1 106 ? 10.385 -0.885 -14.532 1.00 88.38 106 ARG A O 1
ATOM 840 N N . LEU A 1 107 ? 12.570 -0.577 -14.108 1.00 88.56 107 LEU A N 1
ATOM 841 C CA . LEU A 1 107 ? 12.830 -1.975 -13.754 1.00 88.56 107 LEU A CA 1
ATOM 842 C C . LEU A 1 107 ? 12.157 -2.377 -12.440 1.00 88.56 107 LEU A C 1
ATOM 844 O O . LEU A 1 107 ? 11.652 -3.491 -12.354 1.00 88.56 107 LEU A O 1
ATOM 848 N N . SER A 1 108 ? 12.098 -1.495 -11.438 1.00 88.31 108 SER A N 1
ATOM 849 C CA . SER A 1 108 ? 11.395 -1.801 -10.190 1.00 88.31 108 SER A CA 1
ATOM 850 C C . SER A 1 108 ? 9.901 -1.965 -10.407 1.00 88.31 108 SER A C 1
ATOM 852 O O . SER A 1 108 ? 9.324 -2.893 -9.856 1.00 88.31 108 SER A O 1
ATOM 854 N N . ILE A 1 109 ? 9.284 -1.141 -11.259 1.00 89.31 109 ILE A N 1
ATOM 855 C CA . ILE A 1 109 ? 7.874 -1.312 -11.633 1.00 89.31 109 ILE A CA 1
ATOM 856 C C . ILE A 1 109 ? 7.662 -2.670 -12.314 1.00 89.31 109 ILE A C 1
ATOM 858 O O . ILE A 1 109 ? 6.767 -3.408 -11.914 1.00 89.31 109 ILE A O 1
ATOM 862 N N . LEU A 1 110 ? 8.512 -3.040 -13.281 1.00 88.50 110 LEU A N 1
ATOM 863 C CA . LEU A 1 110 ? 8.434 -4.348 -13.948 1.00 88.50 110 LEU A CA 1
ATOM 864 C C . LEU A 1 110 ? 8.629 -5.525 -12.979 1.00 88.50 110 LEU A C 1
ATOM 866 O O . LEU A 1 110 ? 7.975 -6.551 -13.130 1.00 88.50 110 LEU A O 1
ATOM 870 N N . ALA A 1 111 ? 9.513 -5.383 -11.989 1.00 88.00 111 ALA A N 1
ATOM 871 C CA . ALA A 1 111 ? 9.782 -6.423 -11.000 1.00 88.00 111 ALA A CA 1
ATOM 872 C C . ALA A 1 111 ? 8.677 -6.554 -9.940 1.00 88.00 111 ALA A C 1
ATOM 874 O O . ALA A 1 111 ? 8.417 -7.660 -9.475 1.00 88.00 111 ALA A O 1
ATOM 875 N N . ILE A 1 112 ? 8.027 -5.450 -9.557 1.00 88.94 112 ILE A N 1
ATOM 876 C CA . ILE A 1 112 ? 6.848 -5.466 -8.677 1.00 88.94 112 ILE A CA 1
ATOM 877 C C . ILE A 1 112 ? 5.670 -6.109 -9.415 1.00 88.94 112 ILE A C 1
ATOM 879 O O . ILE A 1 112 ? 5.005 -6.989 -8.881 1.00 88.94 112 ILE A O 1
ATOM 883 N N . GLU A 1 113 ? 5.451 -5.719 -10.670 1.00 88.62 113 GLU A N 1
ATOM 884 C CA . GLU A 1 113 ? 4.365 -6.202 -11.528 1.00 88.62 113 GLU A CA 1
ATOM 885 C C . GLU A 1 113 ? 4.807 -7.383 -12.406 1.00 88.62 113 GLU A C 1
ATOM 887 O O . GLU A 1 113 ? 4.475 -7.468 -13.593 1.00 88.62 113 GLU A O 1
ATOM 892 N N . ASN A 1 114 ? 5.572 -8.310 -11.824 1.00 86.25 114 ASN A N 1
ATOM 893 C CA . ASN A 1 114 ? 6.201 -9.406 -12.561 1.00 86.25 114 ASN A CA 1
ATOM 894 C C . ASN A 1 114 ? 5.172 -10.287 -13.297 1.00 86.25 114 ASN A C 1
ATOM 896 O O . ASN A 1 114 ? 5.392 -10.682 -14.438 1.00 86.25 114 ASN A O 1
ATOM 900 N N . GLU A 1 115 ? 4.004 -10.528 -12.694 1.00 87.31 115 GLU A N 1
ATOM 901 C CA . GLU A 1 115 ? 2.923 -11.304 -13.321 1.00 87.31 115 GLU A CA 1
ATOM 902 C C . GLU A 1 115 ? 2.367 -10.648 -14.589 1.00 87.31 115 GLU A C 1
ATOM 904 O O . GLU A 1 115 ? 2.014 -11.335 -15.549 1.00 87.31 115 GLU A O 1
ATOM 909 N N . LYS A 1 116 ? 2.278 -9.313 -14.608 1.00 86.56 116 LYS A N 1
ATOM 910 C CA . LYS A 1 116 ? 1.843 -8.564 -15.793 1.00 86.56 116 LYS A CA 1
ATOM 911 C C . LYS A 1 116 ? 2.961 -8.512 -16.825 1.00 86.56 116 LYS A C 1
ATOM 913 O O . LYS A 1 116 ? 2.686 -8.676 -18.008 1.00 86.56 116 LYS A O 1
ATOM 918 N N . SER A 1 117 ? 4.207 -8.349 -16.376 1.00 83.69 117 SER A N 1
ATOM 919 C CA . SER A 1 117 ? 5.400 -8.368 -17.227 1.00 83.69 117 SER A CA 1
ATOM 920 C C . SER A 1 117 ? 5.562 -9.702 -17.967 1.00 83.69 117 SER A C 1
ATOM 922 O O . SER A 1 117 ? 5.837 -9.713 -19.163 1.00 83.69 117 SER A O 1
ATOM 924 N N . ALA A 1 118 ? 5.292 -10.827 -17.298 1.00 84.94 118 ALA A N 1
ATOM 925 C CA . ALA A 1 118 ? 5.363 -12.165 -17.889 1.00 84.94 118 ALA A CA 1
ATOM 926 C C . ALA A 1 118 ? 4.353 -12.394 -19.031 1.00 84.94 118 ALA A C 1
ATOM 928 O O . ALA A 1 118 ? 4.560 -13.267 -19.869 1.00 84.94 118 ALA A O 1
ATOM 929 N N . LYS A 1 119 ? 3.270 -11.608 -19.081 1.00 88.81 119 LYS A N 1
ATOM 930 C CA . LYS A 1 119 ? 2.261 -11.657 -20.153 1.00 88.81 119 LYS A CA 1
ATOM 931 C C . LYS A 1 119 ? 2.636 -10.801 -21.364 1.00 88.81 119 LYS A C 1
ATOM 933 O O . LYS A 1 119 ? 1.926 -10.832 -22.368 1.00 88.81 119 LYS A O 1
ATOM 938 N N . ILE A 1 120 ? 3.704 -10.006 -21.276 1.00 87.00 120 ILE A N 1
ATOM 939 C CA . ILE A 1 120 ? 4.146 -9.159 -22.380 1.00 87.00 120 ILE A CA 1
ATOM 940 C C . ILE A 1 120 ? 4.907 -10.019 -23.393 1.00 87.00 120 ILE A C 1
ATOM 942 O O . ILE A 1 120 ? 5.823 -10.759 -23.046 1.00 87.00 120 ILE A O 1
ATOM 946 N N . ASP A 1 121 ? 4.532 -9.892 -24.664 1.00 87.62 121 ASP A N 1
ATOM 947 C CA . ASP A 1 121 ? 5.167 -10.595 -25.775 1.00 87.62 121 ASP A CA 1
ATOM 948 C C . ASP A 1 121 ? 6.606 -10.091 -25.999 1.00 87.62 121 ASP A C 1
ATOM 950 O O . ASP A 1 121 ? 6.844 -8.966 -26.459 1.00 87.62 121 ASP A O 1
ATOM 954 N N . SER A 1 122 ? 7.577 -10.946 -25.675 1.00 82.56 122 SER A N 1
ATOM 955 C CA . SER A 1 122 ? 9.006 -10.657 -25.801 1.00 82.56 122 SER A CA 1
ATOM 956 C C . SER A 1 122 ? 9.442 -10.442 -27.253 1.00 82.56 122 SER A C 1
ATOM 958 O O . SER A 1 122 ? 10.369 -9.663 -27.499 1.00 82.56 122 SER A O 1
ATOM 960 N N . MET A 1 123 ? 8.754 -11.042 -28.232 1.00 83.56 123 MET A N 1
ATOM 961 C CA . MET A 1 123 ? 9.066 -10.879 -29.657 1.00 83.56 123 MET A CA 1
ATOM 962 C C . MET A 1 123 ? 8.685 -9.484 -30.152 1.00 83.56 123 MET A C 1
ATOM 964 O O . MET A 1 123 ? 9.441 -8.843 -30.891 1.00 83.56 123 MET A O 1
ATOM 968 N N . LYS A 1 124 ? 7.553 -8.950 -29.682 1.00 86.00 124 LYS A N 1
ATOM 969 C CA . LYS A 1 124 ? 7.153 -7.561 -29.959 1.00 86.00 124 LYS A CA 1
ATOM 970 C C . LYS A 1 124 ? 8.112 -6.555 -29.335 1.00 86.00 124 LYS A C 1
ATOM 972 O O . LYS A 1 124 ? 8.487 -5.590 -29.993 1.00 86.00 124 LYS A O 1
ATOM 977 N N . ILE A 1 125 ? 8.558 -6.791 -28.100 1.00 85.75 125 ILE A N 1
ATOM 978 C CA . ILE A 1 125 ? 9.553 -5.919 -27.456 1.00 85.75 125 ILE A CA 1
ATOM 979 C C . ILE A 1 125 ? 10.869 -5.948 -28.236 1.00 85.75 125 ILE A C 1
ATOM 981 O O . ILE A 1 125 ? 11.467 -4.903 -28.477 1.00 85.75 125 ILE A O 1
ATOM 985 N N . THR A 1 126 ? 11.309 -7.136 -28.652 1.00 83.12 126 THR A N 1
ATOM 986 C CA . THR A 1 126 ? 12.583 -7.314 -29.356 1.00 83.12 126 THR A CA 1
ATOM 987 C C . THR A 1 126 ? 12.556 -6.657 -30.730 1.00 83.12 126 THR A C 1
ATOM 989 O O . THR A 1 126 ? 13.455 -5.887 -31.052 1.00 83.12 126 THR A O 1
ATOM 992 N N . SER A 1 127 ? 11.500 -6.872 -31.517 1.00 83.44 127 SER A N 1
ATOM 993 C CA . SER A 1 127 ? 11.331 -6.195 -32.812 1.00 83.44 127 SER A CA 1
ATOM 994 C C . SER A 1 127 ? 11.251 -4.671 -32.663 1.00 83.44 127 SER A C 1
ATOM 996 O O . SER A 1 127 ? 11.923 -3.949 -33.399 1.00 83.44 127 SER A O 1
ATOM 998 N N . ALA A 1 128 ? 10.514 -4.168 -31.667 1.00 85.56 128 ALA A N 1
ATOM 999 C CA . ALA A 1 128 ? 10.469 -2.740 -31.363 1.00 85.56 128 ALA A CA 1
ATOM 1000 C C . ALA A 1 128 ? 11.848 -2.190 -30.965 1.00 85.56 128 ALA A C 1
ATOM 1002 O O . ALA A 1 128 ? 12.226 -1.121 -31.434 1.00 85.56 128 ALA A O 1
ATOM 1003 N N . PHE A 1 129 ? 12.613 -2.928 -30.154 1.00 80.56 129 PHE A N 1
ATOM 1004 C CA . PHE A 1 129 ? 13.960 -2.552 -29.725 1.00 80.56 129 PHE A CA 1
ATOM 1005 C C . PHE A 1 129 ? 14.966 -2.531 -30.884 1.00 80.56 129 PHE A C 1
ATOM 1007 O O . PHE A 1 129 ? 15.779 -1.611 -30.972 1.00 80.56 129 PHE A O 1
ATOM 1014 N N . ILE A 1 130 ? 14.903 -3.509 -31.793 1.00 80.81 130 ILE A N 1
ATOM 1015 C CA . ILE A 1 130 ? 15.764 -3.576 -32.984 1.00 80.81 130 ILE A CA 1
ATOM 1016 C C . ILE A 1 130 ? 15.503 -2.385 -33.914 1.00 80.81 130 ILE A C 1
ATOM 1018 O O . ILE A 1 130 ? 16.450 -1.811 -34.443 1.00 80.81 130 ILE A O 1
ATOM 1022 N N . ASN A 1 131 ? 14.241 -1.975 -34.055 1.00 77.94 131 ASN A N 1
ATOM 1023 C CA . ASN A 1 131 ? 13.833 -0.868 -34.922 1.00 77.94 131 ASN A CA 1
ATOM 1024 C C . ASN A 1 131 ? 14.134 0.532 -34.344 1.00 77.94 131 ASN A C 1
ATOM 1026 O O . ASN A 1 131 ? 13.844 1.541 -34.991 1.00 77.94 131 ASN A O 1
ATOM 1030 N N . VAL A 1 132 ? 14.703 0.641 -33.136 1.00 82.06 132 VAL A N 1
ATOM 1031 C CA . VAL A 1 132 ? 15.084 1.939 -32.558 1.00 82.06 132 VAL A CA 1
ATOM 1032 C C . VAL A 1 132 ? 16.313 2.495 -33.286 1.00 82.06 132 VAL A C 1
ATOM 1034 O O . VAL A 1 132 ? 17.409 1.950 -33.168 1.00 82.06 132 VAL A O 1
ATOM 1037 N N . LYS A 1 133 ? 16.161 3.648 -33.957 1.00 67.62 133 LYS A N 1
ATOM 1038 C CA . LYS A 1 133 ? 17.236 4.340 -34.707 1.00 67.62 133 LYS A CA 1
ATOM 1039 C C . LYS A 1 133 ? 18.542 4.507 -33.917 1.00 67.62 133 LYS A C 1
ATOM 1041 O O . LYS A 1 133 ? 19.616 4.230 -34.435 1.00 67.62 133 LYS A O 1
ATOM 1046 N N . HIS A 1 134 ? 18.446 4.862 -32.633 1.00 69.12 134 HIS A N 1
ATOM 1047 C CA . HIS A 1 134 ? 19.610 5.031 -31.752 1.00 69.12 134 HIS A CA 1
ATOM 1048 C C . HIS A 1 134 ? 20.455 3.751 -31.602 1.00 69.12 134 HIS A C 1
ATOM 1050 O O . HIS A 1 134 ? 21.656 3.814 -31.349 1.00 69.12 134 HIS A O 1
ATOM 1056 N N . ARG A 1 135 ? 19.840 2.571 -31.744 1.00 74.62 135 ARG A N 1
ATOM 1057 C CA . ARG A 1 135 ? 20.537 1.283 -31.701 1.00 74.62 135 ARG A CA 1
ATOM 1058 C C . ARG A 1 135 ? 21.229 0.988 -33.026 1.00 74.62 135 ARG A C 1
ATOM 1060 O O . ARG A 1 135 ? 22.364 0.524 -32.992 1.00 74.62 135 ARG A O 1
ATOM 1067 N N . GLU A 1 136 ? 20.578 1.250 -34.161 1.00 71.62 136 GLU A N 1
ATOM 1068 C CA . GLU A 1 136 ? 21.194 1.086 -35.489 1.00 71.62 136 GLU A CA 1
ATOM 1069 C C . GLU A 1 136 ? 22.455 1.949 -35.634 1.00 71.62 136 GLU A C 1
ATOM 1071 O O . GLU A 1 136 ? 23.473 1.462 -36.117 1.00 71.62 136 GLU A O 1
ATOM 1076 N N . GLU A 1 137 ? 22.420 3.190 -35.142 1.00 73.06 137 GLU A N 1
ATOM 1077 C CA . GLU A 1 137 ? 23.570 4.107 -35.160 1.00 73.06 137 GLU A CA 1
ATOM 1078 C C . GLU A 1 137 ? 24.746 3.604 -34.312 1.00 73.06 137 GLU A C 1
ATOM 1080 O O . GLU A 1 137 ? 25.903 3.762 -34.693 1.00 73.06 137 GLU A O 1
ATOM 1085 N N . LYS A 1 138 ? 24.464 2.991 -33.156 1.00 76.19 138 LYS A N 1
ATOM 1086 C CA . LYS A 1 138 ? 25.490 2.632 -32.163 1.00 76.19 138 LYS A CA 1
ATOM 1087 C C . LYS A 1 138 ? 26.001 1.192 -32.283 1.00 76.19 138 LYS A C 1
ATOM 1089 O O . LYS A 1 138 ? 27.120 0.907 -31.872 1.00 76.19 138 LYS A O 1
ATOM 1094 N N . PHE A 1 139 ? 25.180 0.286 -32.814 1.00 76.19 139 PHE A N 1
ATOM 1095 C CA . PHE A 1 139 ? 25.442 -1.159 -32.871 1.00 76.19 139 PHE A CA 1
ATOM 1096 C C . PHE A 1 139 ? 25.260 -1.762 -34.277 1.00 76.19 139 PHE A C 1
ATOM 1098 O O . PHE A 1 139 ? 25.275 -2.986 -34.420 1.00 76.19 139 PHE A O 1
ATOM 1105 N N . GLY A 1 140 ? 25.051 -0.937 -35.308 1.00 72.38 140 GLY A N 1
ATOM 1106 C CA . GLY A 1 140 ? 24.839 -1.381 -36.688 1.00 72.38 140 GLY A CA 1
ATOM 1107 C C . GLY A 1 140 ? 23.473 -2.035 -36.923 1.00 72.38 140 GLY A C 1
ATOM 1108 O O . GLY A 1 140 ? 22.636 -2.122 -36.022 1.00 72.38 140 GLY A O 1
ATOM 1109 N N . ARG A 1 141 ? 23.217 -2.515 -38.144 1.00 69.50 141 ARG A N 1
ATOM 1110 C CA . ARG A 1 141 ? 22.001 -3.284 -38.464 1.00 69.50 141 ARG A CA 1
ATOM 1111 C C . ARG A 1 141 ? 22.177 -4.751 -38.103 1.00 69.50 141 ARG A C 1
ATOM 1113 O O . ARG A 1 141 ? 23.173 -5.365 -38.473 1.00 69.50 141 ARG A O 1
ATOM 1120 N N . LEU A 1 142 ? 21.195 -5.314 -37.403 1.00 68.88 142 LEU A N 1
ATOM 1121 C CA . LEU A 1 142 ? 21.116 -6.763 -37.228 1.00 68.88 142 LEU A CA 1
ATOM 1122 C C . LEU A 1 142 ? 20.610 -7.422 -38.518 1.00 68.88 142 LEU A C 1
ATOM 1124 O O . LEU A 1 142 ? 19.784 -6.821 -39.214 1.00 68.88 142 LEU A O 1
ATOM 1128 N N . PRO A 1 143 ? 21.065 -8.648 -38.831 1.00 64.06 143 PRO A N 1
ATOM 1129 C CA . PRO A 1 143 ? 20.449 -9.446 -39.881 1.00 64.06 143 PRO A CA 1
ATOM 1130 C C . PRO A 1 143 ? 18.966 -9.656 -39.549 1.00 64.06 143 PRO A C 1
ATOM 1132 O O . PRO A 1 143 ? 18.609 -9.911 -38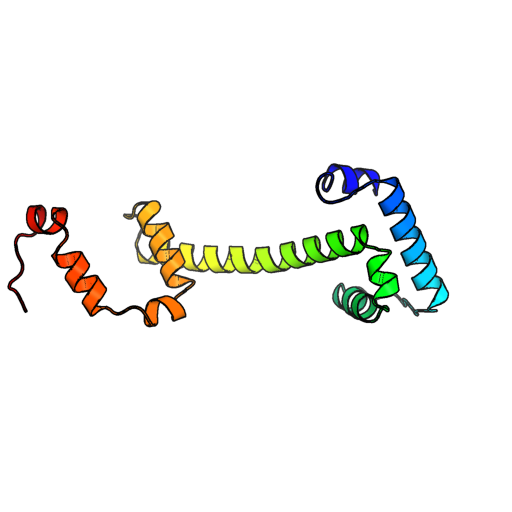.397 1.00 64.06 143 PRO A O 1
ATOM 1135 N N . LYS A 1 144 ? 18.100 -9.484 -40.553 1.00 60.16 144 LYS A N 1
ATOM 1136 C CA . LYS A 1 144 ? 16.663 -9.732 -40.403 1.00 60.16 144 LYS A CA 1
ATOM 1137 C C . LYS A 1 144 ? 16.466 -11.238 -40.185 1.00 60.16 144 LYS A C 1
ATOM 1139 O O . LYS A 1 144 ? 16.948 -12.016 -41.005 1.00 60.16 144 LYS A O 1
ATOM 1144 N N . LEU A 1 145 ? 15.837 -11.596 -39.064 1.00 52.12 145 LEU A N 1
ATOM 1145 C CA . LEU A 1 145 ? 15.371 -12.952 -38.751 1.00 52.12 145 LEU A CA 1
ATOM 1146 C C . LEU A 1 145 ? 14.227 -13.356 -39.683 1.00 52.12 145 LEU A C 1
ATOM 1148 O O . LEU A 1 145 ? 13.402 -12.465 -39.996 1.00 52.12 145 LEU A O 1
#

pLDDT: mean 75.74, std 9.97, range [39.56, 89.31]

Foldseek 3Di:
DLVVVCVVCVVLADDSVLQVVLVVLVVVCCVVVPPPPPPDDDPVVVVVVLVPDDPVNCVSNVSVVSVNVVVVCVVVVVVVVVVLVVLLVVQCVVVVPPDDPVVSVVVSVCSVVVVVVVPDDPVVVVVVVLPPPVCCVVPNHDDDD